Protein AF-M4CVP6-F1 (afdb_monomer)

Structure (mmCIF, N/CA/C/O backbone):
data_AF-M4CVP6-F1
#
_entry.id   AF-M4CVP6-F1
#
loop_
_atom_site.group_PDB
_atom_site.id
_atom_site.type_symbol
_atom_site.label_atom_id
_atom_site.label_alt_id
_atom_site.label_comp_id
_atom_site.label_asym_id
_atom_site.label_entity_id
_atom_site.label_seq_id
_atom_site.pdbx_PDB_ins_code
_atom_site.Cartn_x
_atom_site.Cartn_y
_atom_site.Cartn_z
_atom_site.occupancy
_atom_site.B_iso_or_equiv
_atom_site.auth_seq_id
_atom_site.auth_comp_id
_atom_site.auth_asym_id
_atom_site.auth_atom_id
_atom_site.pdbx_PDB_model_num
ATOM 1 N N . MET A 1 1 ? -13.137 1.108 -5.981 1.00 78.81 1 MET A N 1
ATOM 2 C CA . MET A 1 1 ? -12.367 -0.055 -5.496 1.00 78.81 1 MET A CA 1
ATOM 3 C C . MET A 1 1 ? -12.684 -0.185 -4.032 1.00 78.81 1 MET A C 1
ATOM 5 O O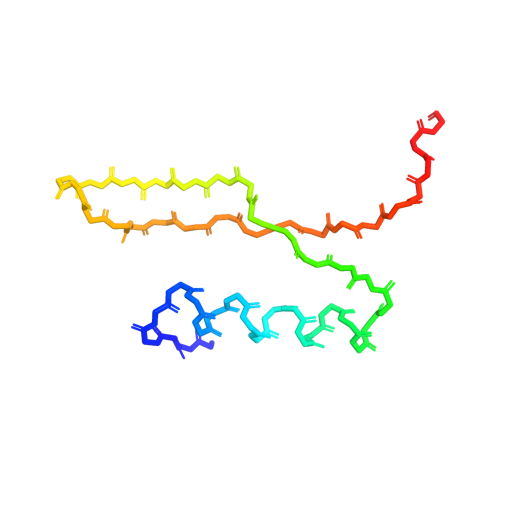 . MET A 1 1 ? -12.453 0.773 -3.304 1.00 78.81 1 MET A O 1
ATOM 9 N N . ASP A 1 2 ? -13.214 -1.332 -3.639 1.00 90.25 2 ASP A N 1
ATOM 10 C CA . ASP A 1 2 ? -13.539 -1.635 -2.252 1.00 90.25 2 ASP A CA 1
ATOM 11 C C . ASP A 1 2 ? -12.526 -2.648 -1.726 1.00 90.25 2 ASP A C 1
ATOM 13 O O . ASP A 1 2 ? -12.172 -3.608 -2.412 1.00 90.25 2 ASP A O 1
ATOM 17 N N . PHE A 1 3 ? -12.019 -2.398 -0.523 1.00 90.62 3 PHE A N 1
ATOM 18 C CA . PHE A 1 3 ? -10.955 -3.178 0.096 1.00 90.62 3 PHE A CA 1
ATOM 19 C C . PHE A 1 3 ? -11.406 -3.643 1.474 1.00 90.62 3 PHE A C 1
ATOM 21 O O . PHE A 1 3 ? -11.963 -2.864 2.245 1.00 90.62 3 PHE A O 1
ATOM 28 N N . SER A 1 4 ? -11.132 -4.903 1.809 1.00 91.50 4 SER A N 1
ATOM 29 C CA . SER A 1 4 ? -11.479 -5.475 3.115 1.00 91.50 4 SER A CA 1
ATOM 30 C C . SER A 1 4 ? -10.541 -5.018 4.238 1.00 91.50 4 SER A C 1
ATOM 32 O O . SER A 1 4 ? -10.859 -5.180 5.414 1.00 91.50 4 SER A O 1
ATOM 34 N N . SER A 1 5 ? -9.368 -4.475 3.894 1.00 90.75 5 SER A N 1
ATOM 35 C CA . SER A 1 5 ? -8.368 -3.968 4.841 1.00 90.75 5 SER A CA 1
ATOM 36 C C . SER A 1 5 ? -7.428 -2.944 4.202 1.00 90.75 5 SER A C 1
ATOM 38 O O . SER A 1 5 ? -7.283 -2.896 2.976 1.00 90.75 5 SER A O 1
ATOM 40 N N . ASP A 1 6 ? -6.725 -2.167 5.029 1.00 89.31 6 ASP A N 1
ATOM 41 C CA . ASP A 1 6 ? -5.692 -1.239 4.554 1.00 89.31 6 ASP A CA 1
ATOM 42 C C . ASP A 1 6 ? -4.523 -1.967 3.872 1.00 89.31 6 ASP A C 1
ATOM 44 O O . ASP A 1 6 ? -3.977 -1.471 2.892 1.00 89.31 6 ASP A O 1
ATOM 48 N N . GLU A 1 7 ? -4.174 -3.169 4.328 1.00 92.12 7 GLU A N 1
ATOM 49 C CA . GLU A 1 7 ? -3.147 -3.996 3.692 1.00 92.12 7 GLU A CA 1
ATOM 50 C C . GLU A 1 7 ? -3.559 -4.451 2.285 1.00 92.12 7 GLU A C 1
ATOM 52 O O . GLU A 1 7 ? -2.748 -4.427 1.356 1.00 92.12 7 GLU A O 1
ATOM 57 N N . SER A 1 8 ? -4.831 -4.818 2.082 1.00 94.69 8 SER A N 1
ATOM 58 C CA . SER A 1 8 ? -5.330 -5.173 0.744 1.00 94.69 8 SER A CA 1
ATOM 59 C C . SER A 1 8 ? -5.332 -3.967 -0.203 1.00 94.69 8 SER A C 1
ATOM 61 O O . SER A 1 8 ? -4.882 -4.083 -1.346 1.00 94.69 8 SER A O 1
ATOM 63 N N . ALA A 1 9 ? -5.726 -2.791 0.301 1.00 93.69 9 ALA A N 1
ATOM 64 C CA . ALA A 1 9 ? -5.643 -1.534 -0.433 1.00 93.69 9 ALA A CA 1
ATOM 65 C C . ALA A 1 9 ? -4.190 -1.195 -0.789 1.00 93.69 9 ALA A C 1
ATOM 67 O O . ALA A 1 9 ? -3.884 -0.865 -1.935 1.00 93.69 9 ALA A O 1
ATOM 68 N N . TYR A 1 10 ? -3.271 -1.339 0.169 1.00 93.56 10 TYR A N 1
ATOM 69 C CA . TYR A 1 10 ? -1.858 -1.045 -0.030 1.00 93.56 10 TYR A CA 1
ATOM 70 C C . TYR A 1 10 ? -1.246 -1.915 -1.130 1.00 93.56 10 TYR A C 1
ATOM 72 O O . TYR A 1 10 ? -0.609 -1.384 -2.038 1.00 93.56 10 TYR A O 1
ATOM 80 N N . LYS A 1 11 ? -1.496 -3.230 -1.117 1.00 95.00 11 LYS A N 1
ATOM 81 C CA . LYS A 1 11 ? -1.019 -4.145 -2.168 1.00 95.00 11 LYS A CA 1
ATOM 82 C C . LYS A 1 11 ? -1.553 -3.769 -3.551 1.00 95.00 11 LYS A C 1
ATOM 84 O O . LYS A 1 11 ? -0.794 -3.786 -4.519 1.00 95.00 11 LYS A O 1
ATOM 89 N N . ALA A 1 12 ? -2.830 -3.400 -3.646 1.00 95.38 12 ALA A N 1
ATOM 90 C CA . ALA A 1 12 ? -3.431 -2.981 -4.909 1.00 95.38 12 ALA A CA 1
ATOM 91 C C . ALA A 1 12 ? -2.796 -1.689 -5.447 1.00 95.38 12 ALA A C 1
ATOM 93 O O . ALA A 1 12 ? -2.397 -1.646 -6.612 1.00 95.38 12 ALA A O 1
ATOM 94 N N . TYR A 1 13 ? -2.620 -0.669 -4.600 1.00 94.38 13 TYR A N 1
ATOM 95 C CA . TYR A 1 13 ? -1.981 0.585 -5.006 1.00 94.38 13 TYR A CA 1
ATOM 96 C C . TYR A 1 13 ? -0.493 0.419 -5.328 1.00 94.38 13 TYR A C 1
ATOM 98 O O . TYR A 1 13 ? -0.017 1.022 -6.285 1.00 94.38 13 TYR A O 1
ATOM 106 N N . ARG A 1 14 ? 0.237 -0.436 -4.599 1.00 93.94 14 ARG A N 1
ATOM 107 C CA . ARG A 1 14 ? 1.626 -0.804 -4.924 1.00 93.94 14 ARG A CA 1
ATOM 108 C C . ARG A 1 14 ? 1.734 -1.449 -6.299 1.00 93.94 14 ARG A C 1
ATOM 110 O O . ARG A 1 14 ? 2.589 -1.057 -7.083 1.00 93.94 14 ARG A O 1
ATOM 117 N N . LYS A 1 15 ? 0.856 -2.410 -6.607 1.00 95.31 15 LYS A N 1
ATOM 118 C CA . LYS A 1 15 ? 0.816 -3.064 -7.922 1.00 95.31 15 LYS A CA 1
ATOM 119 C C . LYS A 1 15 ? 0.496 -2.063 -9.032 1.00 95.31 15 LYS A C 1
ATOM 121 O O . LYS A 1 15 ? 1.144 -2.079 -10.072 1.00 95.31 15 LYS A O 1
ATOM 126 N N . TYR A 1 16 ? -0.473 -1.177 -8.797 1.00 94.38 16 TYR A N 1
ATOM 127 C CA . TYR A 1 16 ? -0.799 -0.097 -9.725 1.00 94.38 16 TYR A CA 1
ATOM 128 C C . TYR A 1 16 ? 0.410 0.809 -9.977 1.00 94.38 16 TYR A C 1
ATOM 130 O O . TYR A 1 16 ? 0.774 1.004 -11.132 1.00 94.38 16 TYR A O 1
ATOM 138 N N . GLY A 1 17 ? 1.057 1.305 -8.919 1.00 92.81 17 GLY A N 1
ATOM 139 C CA . GLY A 1 17 ? 2.243 2.150 -9.041 1.00 92.81 17 GLY A CA 1
ATOM 140 C C . GLY A 1 17 ? 3.370 1.453 -9.799 1.00 92.81 17 GLY A C 1
ATOM 141 O O . GLY A 1 17 ? 3.894 2.018 -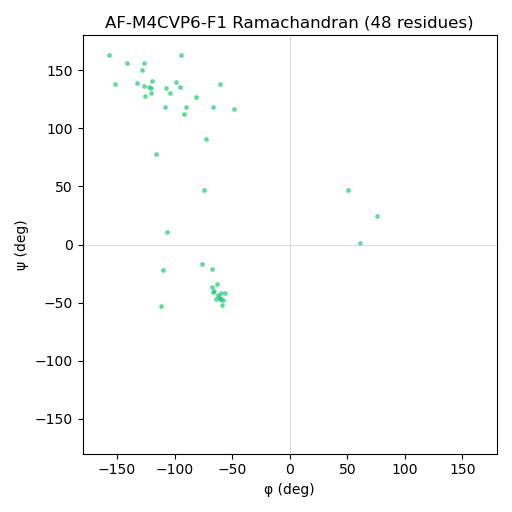10.755 1.00 92.81 17 GLY A O 1
ATOM 142 N N . GLY A 1 18 ? 3.680 0.202 -9.444 1.00 92.19 18 GLY A N 1
ATOM 143 C CA . GLY A 1 18 ? 4.720 -0.583 -10.112 1.00 92.19 18 GLY A CA 1
ATOM 144 C C . GLY A 1 18 ? 4.484 -0.717 -11.618 1.00 92.19 18 GLY A C 1
ATOM 145 O O . GLY A 1 18 ? 5.408 -0.518 -12.401 1.00 92.19 18 GLY A O 1
ATOM 146 N N . ASN A 1 19 ? 3.235 -0.940 -12.037 1.00 94.44 19 ASN A N 1
ATOM 147 C CA . ASN A 1 19 ? 2.863 -0.975 -13.455 1.00 94.44 19 ASN A CA 1
ATOM 148 C C . ASN A 1 19 ? 2.981 0.393 -14.158 1.00 94.44 19 ASN A C 1
ATOM 150 O O . ASN A 1 19 ? 3.070 0.436 -15.381 1.00 94.44 19 ASN A O 1
ATOM 154 N N . HIS A 1 20 ? 2.963 1.495 -13.406 1.00 92.50 20 HIS A N 1
ATOM 155 C CA . HIS A 1 20 ? 3.050 2.870 -13.914 1.00 92.50 20 HIS A CA 1
ATOM 156 C C . HIS A 1 20 ? 4.416 3.528 -13.637 1.00 92.50 20 HIS A C 1
ATOM 158 O O . HIS A 1 20 ? 4.566 4.733 -13.831 1.00 92.50 20 HIS A O 1
ATOM 164 N N . GLY A 1 21 ? 5.417 2.760 -13.190 1.00 91.25 21 GLY A N 1
ATOM 165 C CA . GLY A 1 21 ? 6.788 3.241 -13.003 1.00 91.25 21 GLY A CA 1
ATOM 166 C C . GLY A 1 21 ? 7.011 4.108 -11.762 1.00 91.25 21 GLY A C 1
ATOM 167 O O . GLY A 1 21 ? 7.939 4.914 -11.741 1.00 91.25 21 GLY A O 1
ATOM 168 N N . PHE A 1 22 ? 6.180 3.980 -10.727 1.00 90.25 22 PHE A N 1
ATOM 169 C CA . PHE A 1 22 ? 6.411 4.661 -9.455 1.00 90.25 22 PHE A CA 1
ATOM 170 C C . PHE A 1 22 ? 6.040 3.793 -8.266 1.00 90.25 22 PHE A C 1
ATOM 172 O O . PHE A 1 22 ? 5.201 2.904 -8.360 1.00 90.25 22 PHE A O 1
ATOM 179 N N . ASP A 1 23 ? 6.626 4.075 -7.109 1.00 91.06 23 ASP A N 1
ATOM 180 C CA . ASP A 1 23 ? 6.302 3.310 -5.920 1.00 91.06 23 ASP A CA 1
ATOM 181 C C . ASP A 1 23 ? 5.204 3.973 -5.070 1.00 91.06 23 ASP A C 1
ATOM 183 O O . ASP A 1 23 ? 4.906 5.153 -5.225 1.00 91.06 23 ASP A O 1
ATOM 187 N N . VAL A 1 24 ? 4.565 3.239 -4.161 1.00 93.25 24 VAL A N 1
ATOM 188 C CA . VAL A 1 24 ? 3.549 3.781 -3.242 1.00 93.25 24 VAL A CA 1
ATOM 189 C C . VAL A 1 24 ? 3.986 3.573 -1.799 1.00 93.25 24 VAL A C 1
ATOM 191 O O . VAL A 1 24 ? 4.407 2.482 -1.421 1.00 93.25 24 VAL A O 1
ATOM 194 N N . ARG A 1 25 ? 3.844 4.605 -0.961 1.00 91.75 25 ARG A N 1
ATOM 195 C CA . ARG A 1 25 ? 4.126 4.544 0.482 1.00 91.75 25 ARG A CA 1
ATOM 196 C C . ARG A 1 25 ? 2.945 5.031 1.317 1.00 91.75 25 ARG A C 1
ATOM 198 O O . ARG A 1 25 ? 2.127 5.830 0.861 1.00 91.75 25 ARG A O 1
ATOM 205 N N . ARG A 1 26 ? 2.879 4.573 2.568 1.00 91.69 26 ARG A N 1
ATOM 206 C CA . ARG A 1 26 ? 1.921 5.054 3.578 1.00 91.69 26 ARG A CA 1
ATOM 207 C C . ARG A 1 26 ? 2.440 6.353 4.191 1.00 91.69 26 ARG A C 1
ATOM 209 O O . ARG A 1 26 ? 3.576 6.382 4.651 1.00 91.69 26 ARG A O 1
ATOM 216 N N . GLN A 1 27 ? 1.631 7.412 4.203 1.00 88.50 27 GLN A N 1
ATOM 217 C CA . GLN A 1 27 ? 2.049 8.717 4.734 1.00 88.50 27 GLN A CA 1
ATOM 218 C C . GLN A 1 27 ? 1.317 9.103 6.018 1.00 88.50 27 GLN A C 1
ATOM 220 O O . GLN A 1 27 ? 1.950 9.472 7.003 1.00 88.50 27 GLN A O 1
ATOM 225 N N . ARG A 1 28 ? -0.020 9.072 6.016 1.00 84.19 28 ARG A N 1
ATOM 226 C CA . ARG A 1 28 ? -0.831 9.510 7.161 1.00 84.19 28 ARG A CA 1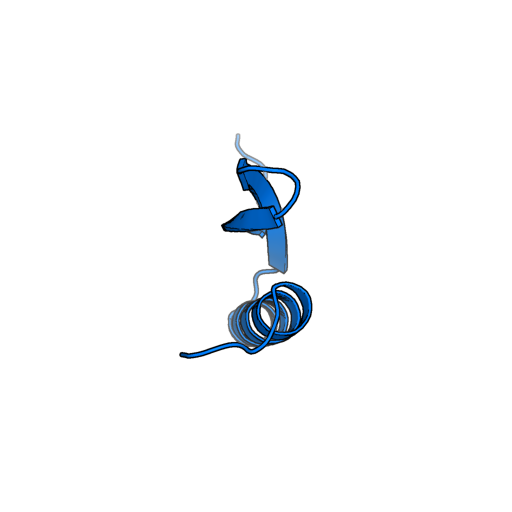
ATOM 227 C C . ARG A 1 28 ? -1.904 8.491 7.472 1.00 84.19 28 ARG A C 1
ATOM 229 O O . ARG A 1 28 ? -2.568 7.986 6.573 1.00 84.19 28 ARG A O 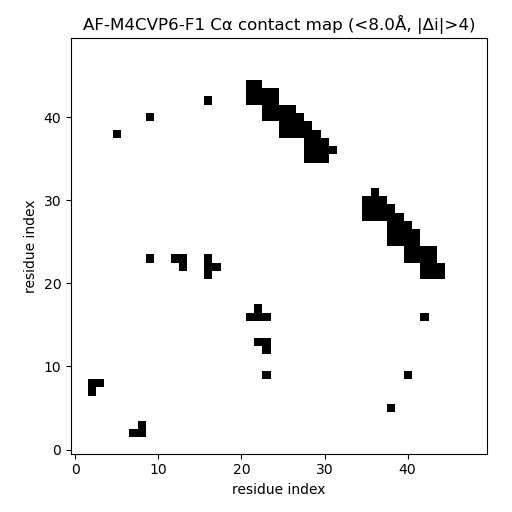1
ATOM 236 N N . THR A 1 29 ? -2.101 8.254 8.759 1.00 87.00 29 THR A N 1
ATOM 237 C CA . THR A 1 29 ? -3.172 7.411 9.277 1.00 87.00 29 THR A CA 1
ATOM 238 C C . THR A 1 29 ? -4.052 8.244 10.196 1.00 87.00 29 THR A C 1
ATOM 240 O O . THR A 1 29 ? -3.537 8.896 11.100 1.00 87.00 29 THR A O 1
ATOM 243 N N . ALA A 1 30 ? -5.368 8.204 9.997 1.00 88.75 30 ALA A N 1
ATOM 244 C CA . ALA A 1 30 ? -6.327 8.700 10.976 1.00 88.75 30 ALA A CA 1
ATOM 245 C C . ALA A 1 30 ? -6.971 7.510 11.687 1.00 88.75 30 ALA A C 1
ATOM 247 O O . ALA A 1 30 ? -7.454 6.571 11.041 1.00 88.75 30 ALA A O 1
ATOM 248 N N . LYS A 1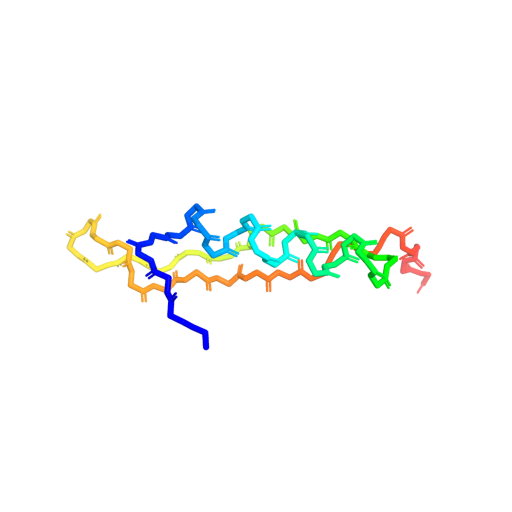 31 ? -6.985 7.560 13.020 1.00 91.31 31 LYS A N 1
ATOM 249 C CA . LYS A 1 31 ? -7.645 6.570 13.870 1.00 91.31 31 LYS A CA 1
ATOM 250 C C . LYS A 1 31 ? -8.715 7.252 14.716 1.00 91.31 31 LYS A C 1
ATOM 252 O O . LYS A 1 31 ? -8.490 8.346 15.221 1.00 91.31 31 LYS A O 1
ATOM 257 N N . LYS A 1 32 ? -9.856 6.591 14.895 1.00 92.44 32 LYS A N 1
ATOM 258 C CA . LYS A 1 32 ? -10.904 6.975 15.848 1.00 92.44 32 LYS A CA 1
ATOM 259 C C . LYS A 1 32 ? -11.187 5.768 16.730 1.00 92.44 32 LYS A C 1
ATOM 261 O O . LYS A 1 32 ? -11.411 4.682 16.204 1.00 92.44 32 LYS A O 1
ATOM 266 N N . ASN A 1 33 ? -11.146 5.934 18.051 1.00 92.06 33 ASN A N 1
ATOM 267 C CA . ASN A 1 33 ? -11.328 4.837 19.014 1.00 92.06 33 ASN A CA 1
ATOM 268 C C . ASN A 1 33 ? -10.427 3.623 18.701 1.00 92.06 33 ASN A C 1
ATOM 270 O O . ASN A 1 33 ? -10.902 2.494 18.611 1.00 92.06 33 ASN A O 1
ATOM 274 N N . ASN A 1 34 ? -9.139 3.867 18.435 1.00 86.00 34 ASN A N 1
ATOM 275 C CA . ASN A 1 34 ? -8.157 2.860 18.004 1.00 86.00 34 ASN A CA 1
ATOM 276 C C . ASN A 1 34 ? -8.441 2.124 16.680 1.00 86.00 34 ASN A C 1
ATOM 278 O O . ASN A 1 34 ? -7.623 1.306 16.260 1.00 86.00 34 ASN A O 1
ATOM 282 N N . LYS A 1 35 ? -9.528 2.441 15.970 1.00 86.94 35 LYS A N 1
ATOM 283 C CA . LYS A 1 35 ? -9.839 1.882 14.651 1.00 86.94 35 LYS A CA 1
ATOM 284 C C . LYS A 1 35 ? -9.344 2.802 13.546 1.00 86.94 35 LYS A C 1
ATOM 286 O O . LYS A 1 35 ? -9.523 4.018 13.611 1.00 86.94 35 LYS A O 1
ATOM 291 N N . LEU A 1 36 ? -8.716 2.216 12.532 1.00 86.31 36 LEU A N 1
ATOM 292 C CA . LEU A 1 36 ? -8.269 2.923 11.338 1.00 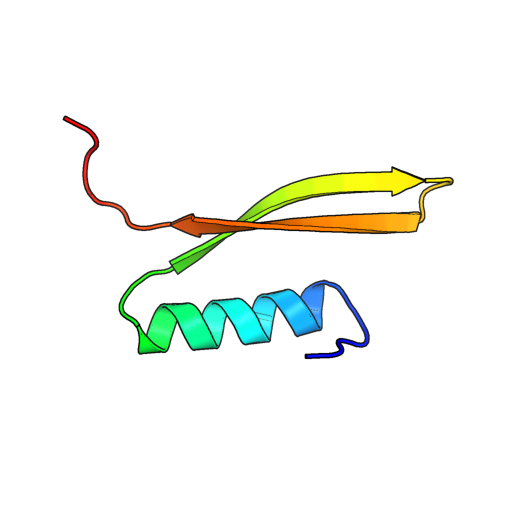86.31 36 LEU A CA 1
ATOM 293 C C . LEU A 1 36 ? -9.490 3.409 10.549 1.00 86.31 36 LEU A C 1
ATOM 295 O O . LEU A 1 36 ? -10.302 2.598 10.120 1.00 86.31 36 LEU A O 1
ATOM 299 N N . VAL A 1 37 ? -9.624 4.724 10.378 1.00 90.62 37 VAL A N 1
ATOM 300 C CA . VAL A 1 37 ? -10.738 5.328 9.621 1.00 90.62 37 VAL A CA 1
ATOM 301 C C . VAL A 1 37 ? -10.282 5.938 8.301 1.00 90.62 37 VAL A C 1
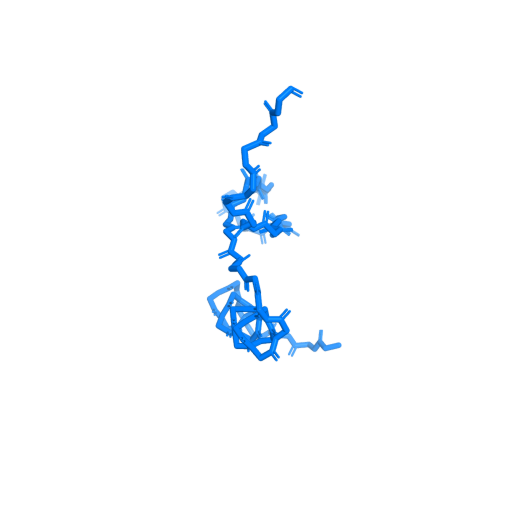ATOM 303 O O . VAL A 1 37 ? -11.087 6.111 7.393 1.00 90.62 37 VAL A O 1
ATOM 306 N N . ARG A 1 38 ? -8.991 6.268 8.175 1.00 90.00 38 ARG A N 1
ATOM 307 C CA . ARG A 1 38 ? -8.416 6.802 6.938 1.00 90.00 38 ARG A CA 1
ATOM 308 C C . ARG A 1 38 ? -6.941 6.442 6.830 1.00 90.00 38 ARG A C 1
ATOM 310 O O . ARG A 1 38 ? -6.196 6.607 7.794 1.00 90.00 38 ARG A O 1
ATOM 317 N N . MET A 1 39 ? -6.521 6.051 5.632 1.00 90.62 39 MET A N 1
ATOM 318 C CA . MET A 1 39 ? -5.120 5.911 5.243 1.00 90.62 39 MET A CA 1
ATOM 319 C C . MET A 1 39 ? -4.852 6.798 4.028 1.00 90.62 39 MET A C 1
ATOM 321 O O . MET A 1 39 ? -5.658 6.839 3.101 1.00 90.62 39 MET A O 1
ATOM 325 N N . VAL A 1 40 ? -3.735 7.523 4.038 1.00 91.62 40 VAL A N 1
ATOM 326 C CA . VAL A 1 40 ? -3.254 8.297 2.891 1.00 91.62 40 VAL A CA 1
ATOM 327 C C . VAL A 1 40 ? -2.035 7.595 2.316 1.00 91.62 40 VAL A C 1
ATOM 329 O O . VAL A 1 40 ? -1.008 7.467 2.991 1.00 91.62 40 VAL A O 1
ATOM 332 N N . TYR A 1 41 ? -2.162 7.175 1.062 1.00 91.25 41 TYR A N 1
ATOM 333 C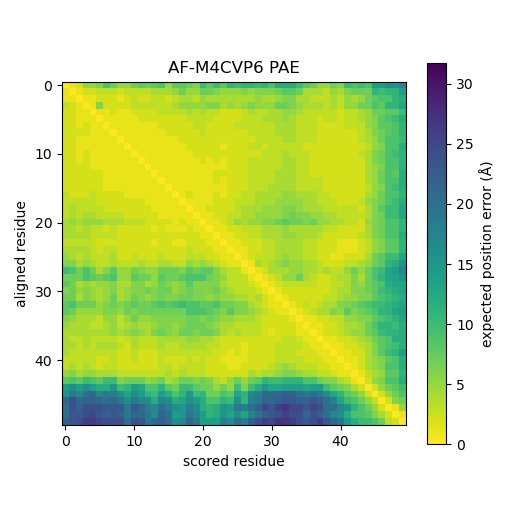 CA . TYR A 1 41 ? -1.072 6.650 0.254 1.00 91.25 41 TYR A CA 1
ATOM 334 C C . TYR A 1 41 ? -0.549 7.749 -0.662 1.00 91.25 41 TYR A C 1
ATOM 336 O O . TYR A 1 41 ? -1.331 8.520 -1.217 1.00 91.25 41 TYR A O 1
ATOM 344 N N . VAL A 1 42 ? 0.768 7.818 -0.823 1.00 90.81 42 VAL A N 1
ATOM 345 C CA . VAL A 1 42 ? 1.410 8.770 -1.733 1.00 90.81 42 VAL A CA 1
ATOM 346 C C . VAL A 1 42 ? 2.372 8.051 -2.657 1.00 90.81 42 VAL A C 1
ATOM 348 O O . VAL A 1 42 ? 2.968 7.038 -2.283 1.00 90.81 42 VAL A O 1
ATOM 351 N N . CYS A 1 43 ? 2.530 8.610 -3.852 1.00 90.75 43 CYS A N 1
ATOM 352 C CA . CYS A 1 43 ? 3.583 8.222 -4.770 1.00 90.75 43 CYS A CA 1
ATOM 353 C C . CYS A 1 43 ? 4.956 8.474 -4.124 1.00 90.75 43 CYS A C 1
ATOM 355 O O . CYS A 1 43 ? 5.186 9.486 -3.456 1.00 90.75 43 CYS A O 1
ATOM 357 N N . SER A 1 44 ? 5.850 7.520 -4.315 1.00 82.12 44 SER A N 1
ATOM 358 C CA . SER A 1 44 ? 7.264 7.564 -4.002 1.00 82.12 44 SER A CA 1
ATOM 359 C C . SER A 1 44 ? 7.992 7.441 -5.335 1.00 82.12 44 SER A C 1
ATOM 361 O O . SER A 1 44 ? 8.422 6.361 -5.731 1.00 82.12 44 SER A O 1
ATOM 363 N N . LYS A 1 45 ? 8.040 8.552 -6.071 1.00 73.75 45 LYS A N 1
ATOM 364 C CA . LYS A 1 45 ? 8.932 8.711 -7.216 1.00 73.75 45 LYS A CA 1
ATOM 365 C C . LYS A 1 45 ? 10.211 9.333 -6.662 1.00 73.75 45 LYS A C 1
ATOM 367 O O . LYS A 1 45 ? 10.162 10.460 -6.171 1.00 73.75 45 LYS A O 1
ATOM 372 N N . GLU A 1 46 ? 11.316 8.593 -6.662 1.00 65.75 46 GLU A N 1
ATOM 373 C CA . GLU A 1 46 ? 12.638 9.079 -6.227 1.00 65.75 46 GLU A CA 1
ATOM 374 C C . GLU A 1 46 ? 13.269 10.010 -7.272 1.00 65.75 46 GLU A C 1
ATOM 376 O O . GLU A 1 46 ? 14.428 9.866 -7.643 1.00 65.75 46 GLU A O 1
ATOM 381 N N . GLU A 1 47 ? 12.507 10.975 -7.781 1.00 58.84 47 GLU A N 1
ATOM 382 C CA . GLU A 1 47 ? 13.099 12.044 -8.575 1.00 58.84 47 GLU A CA 1
ATOM 383 C C . GLU A 1 47 ? 13.468 13.168 -7.615 1.00 58.84 47 GLU A C 1
ATOM 385 O O . GLU A 1 47 ? 12.631 13.686 -6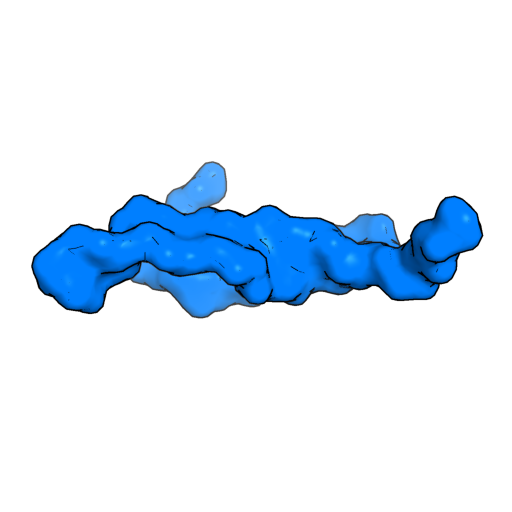.871 1.00 58.84 47 GLU A O 1
ATOM 390 N N . LEU A 1 48 ? 14.771 13.453 -7.571 1.00 56.59 48 LEU A N 1
ATOM 391 C CA . LEU A 1 48 ? 15.387 14.477 -6.744 1.00 56.59 48 LEU A CA 1
ATOM 392 C C . LEU A 1 48 ? 14.599 15.782 -6.914 1.00 56.59 48 LEU A C 1
ATOM 394 O O . LEU A 1 48 ? 14.529 16.338 -8.009 1.00 56.59 48 LEU A O 1
ATOM 398 N N . ARG A 1 49 ? 13.993 16.272 -5.833 1.00 56.88 49 ARG A N 1
ATOM 399 C CA . ARG A 1 49 ? 13.430 17.620 -5.809 1.00 56.88 49 ARG A CA 1
ATOM 400 C C . ARG A 1 49 ? 14.622 18.582 -5.749 1.00 56.88 49 ARG A C 1
ATOM 402 O O . ARG A 1 49 ? 15.138 18.806 -4.657 1.00 56.88 49 ARG A O 1
ATOM 409 N N . GLN A 1 50 ? 15.111 19.017 -6.915 1.00 48.94 50 GLN A N 1
ATOM 410 C CA . GLN A 1 50 ? 16.055 20.137 -7.020 1.00 48.94 50 GLN A CA 1
ATOM 411 C C . GLN A 1 50 ? 15.388 21.442 -6.582 1.00 48.94 50 GLN A C 1
ATOM 413 O O . GLN A 1 50 ? 14.152 21.567 -6.770 1.00 48.94 50 GLN A O 1
#

Sequence (50 aa):
MDFSSDESAYKAYRKYGGNHGFDVRRQRTAKKNNKLVRMVYVCSKEELRQ

Solvent-accessible surface area (backbone atoms only — not comparable to full-atom values): 3225 Å² total; per-residue (Å²): 138,88,62,97,40,71,68,57,45,47,54,52,48,35,53,52,24,56,77,69,78,29,40,55,42,84,76,49,78,43,65,56,94,89,38,81,76,43,78,40,74,41,80,48,63,93,66,81,86,124

Organism: Brassica campestris (NCBI:txid3711)

Radius of gyration: 12.67 Å; Cα contacts (8 Å, |Δi|>4): 52; chains: 1; bounding box: 30×26×33 Å

Mean predicted aligned error: 5.3 Å

Nearest PDB structures (foldseek):
  3g2e-assembly1_A  TM=4.025E-01  e=2.294E+00  Campylobacter jejuni
  6pwk-assembly1_B  TM=3.276E-01  e=8.602E+00  Vibrio cholerae O1 str. 2010EL-1786

pLDDT: mean 87.14, std 10.82, range [48.94, 95.38]

Foldseek 3Di:
DDDPDPVRVQVVVQVVQVVVVWGKDWDDFDDDPNHTPDTDIDTDDPDDPD

Secondary structure (DSSP, 8-state):
---SSHHHHHHHHHHHHHHTT-EEEEEEEEEETTEEEEEEEEEE------